Protein AF-A0A7C7IZX0-F1 (afdb_monomer)

Radius of gyration: 12.99 Å; Cα contacts (8 Å, |Δi|>4): 67; chains: 1; bounding box: 29×20×30 Å

Solvent-accessible surface area (backbone atoms only — not comparable to full-atom values): 4080 Å² total; per-residue (Å²): 115,71,64,66,53,50,52,47,75,48,39,66,63,37,50,76,72,72,47,85,66,71,48,75,42,63,50,51,64,70,56,48,53,50,50,35,61,79,67,71,42,85,63,52,75,47,58,35,69,80,45,58,62,37,50,76,70,58,57,64,45,97,79,78,45,135

Mean predicted aligned error: 5.07 Å

Secondary structure (DSSP, 8-state):
-HHHHHHHHHHHHHHHTTPPPEEEESS-HHHHHHHHHHTT--SEEEE-TT-HHHHHTT---SS---

Structure (mmCIF, N/CA/C/O backbone):
data_AF-A0A7C7IZX0-F1
#
_entry.id   AF-A0A7C7IZX0-F1
#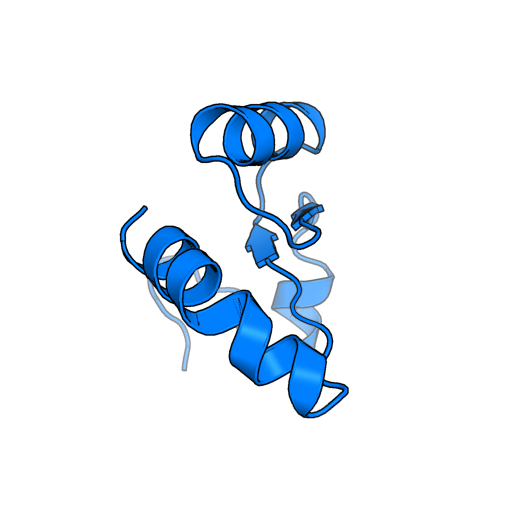
loop_
_atom_site.group_PDB
_atom_site.id
_atom_site.type_symbol
_atom_site.label_atom_id
_atom_site.label_alt_id
_atom_site.label_comp_id
_atom_site.label_asym_id
_atom_site.label_entity_id
_atom_site.label_seq_id
_atom_site.pdbx_PDB_ins_code
_atom_site.Cartn_x
_atom_site.Cartn_y
_atom_site.Cartn_z
_atom_site.occupancy
_atom_site.B_iso_or_equiv
_atom_site.auth_seq_id
_atom_site.auth_comp_id
_atom_site.auth_asym_id
_atom_site.auth_atom_id
_atom_site.pdbx_PDB_model_num
ATOM 1 N N . MET A 1 1 ? 3.107 9.333 -0.935 1.00 61.59 1 MET A N 1
ATOM 2 C CA . MET A 1 1 ? 2.931 9.214 0.537 1.00 61.59 1 MET A CA 1
ATOM 3 C C . MET A 1 1 ? 1.584 9.727 1.039 1.00 61.59 1 MET A C 1
ATOM 5 O O . MET A 1 1 ? 1.026 9.090 1.920 1.00 61.59 1 MET A O 1
ATOM 9 N N . LYS A 1 2 ? 1.057 10.851 0.520 1.00 76.06 2 LYS A N 1
ATOM 10 C CA . LYS A 1 2 ? -0.198 11.452 1.014 1.00 76.06 2 LYS A CA 1
ATOM 11 C C . LYS A 1 2 ? -1.412 10.516 0.899 1.00 76.06 2 LYS A C 1
ATOM 13 O O . LYS A 1 2 ? -2.177 10.415 1.848 1.00 76.06 2 LYS A O 1
ATOM 18 N N . GLU A 1 3 ? -1.535 9.783 -0.204 1.00 81.25 3 GLU A N 1
ATOM 19 C CA . GLU A 1 3 ? -2.691 8.909 -0.471 1.00 81.25 3 GLU A CA 1
ATOM 20 C C . GLU A 1 3 ? -2.784 7.741 0.519 1.00 81.25 3 GLU A C 1
ATOM 22 O O . GLU A 1 3 ? -3.807 7.575 1.174 1.00 81.25 3 GLU A O 1
ATOM 27 N N . ALA A 1 4 ? -1.701 6.977 0.710 1.00 81.94 4 ALA A N 1
ATOM 28 C CA . ALA A 1 4 ? -1.692 5.837 1.632 1.00 81.94 4 ALA A CA 1
ATOM 29 C C . ALA A 1 4 ? -1.969 6.250 3.092 1.00 81.94 4 ALA A C 1
ATOM 31 O O . ALA A 1 4 ? -2.662 5.536 3.816 1.00 81.94 4 ALA A O 1
ATOM 32 N N . CYS A 1 5 ? -1.477 7.420 3.515 1.00 84.56 5 CYS A N 1
ATOM 33 C CA . CYS A 1 5 ? -1.804 7.989 4.823 1.00 84.56 5 CYS A CA 1
ATOM 34 C C . CYS A 1 5 ? -3.272 8.438 4.916 1.00 84.56 5 CYS A C 1
ATOM 36 O O . CYS A 1 5 ? -3.876 8.293 5.974 1.00 84.56 5 CYS A O 1
ATOM 38 N N . GLY A 1 6 ? -3.856 8.942 3.825 1.00 89.69 6 GLY A N 1
ATOM 39 C CA . GLY A 1 6 ? -5.285 9.251 3.746 1.00 89.69 6 GLY A CA 1
ATOM 40 C C . GLY A 1 6 ? -6.144 8.006 3.966 1.00 89.69 6 GLY A C 1
ATOM 41 O O . GLY A 1 6 ? -6.960 7.988 4.883 1.00 89.69 6 GLY A O 1
ATOM 42 N N . PHE A 1 7 ? -5.870 6.932 3.217 1.00 88.88 7 PHE A N 1
ATOM 43 C CA . PHE A 1 7 ? -6.542 5.639 3.399 1.00 88.88 7 PHE A CA 1
ATOM 44 C C . PHE A 1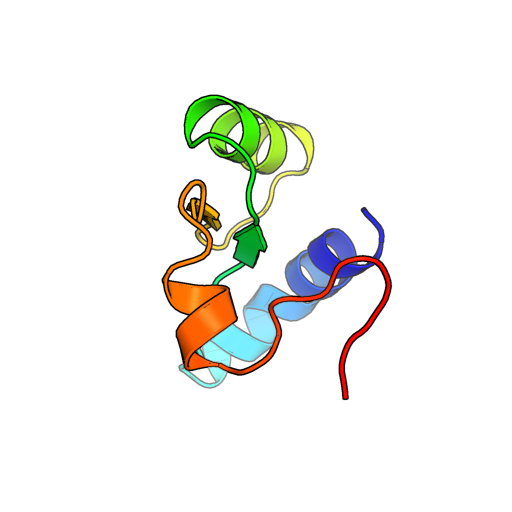 7 ? -6.338 5.057 4.797 1.00 88.88 7 PHE A C 1
ATOM 46 O O . PHE A 1 7 ? -7.248 4.444 5.339 1.00 88.88 7 PHE A O 1
ATOM 53 N N . ARG A 1 8 ? -5.161 5.244 5.408 1.00 89.88 8 ARG A N 1
ATOM 54 C CA . ARG A 1 8 ? -4.915 4.819 6.794 1.00 89.88 8 ARG A CA 1
ATOM 55 C C . ARG A 1 8 ? -5.878 5.507 7.758 1.00 89.88 8 ARG A C 1
ATOM 57 O O . ARG A 1 8 ? -6.421 4.846 8.633 1.00 89.88 8 ARG A O 1
ATOM 64 N N . ASN A 1 9 ? -6.072 6.814 7.605 1.00 91.00 9 ASN A N 1
ATOM 65 C CA . ASN A 1 9 ? -6.902 7.593 8.518 1.00 91.00 9 ASN A CA 1
ATOM 66 C C . ASN A 1 9 ? -8.393 7.231 8.398 1.00 91.00 9 ASN A C 1
ATOM 68 O 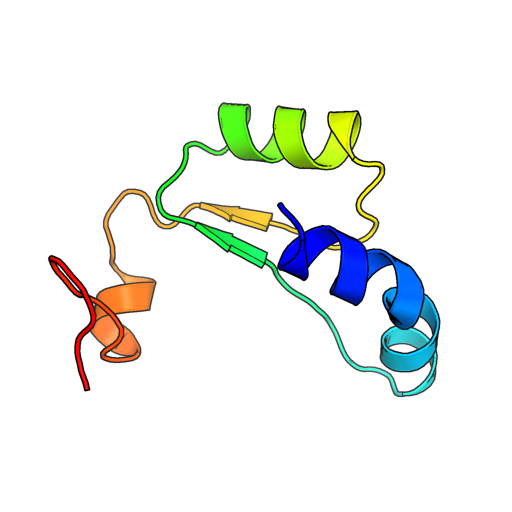O . ASN A 1 9 ? -9.108 7.301 9.390 1.00 91.00 9 ASN A O 1
ATOM 72 N N . THR A 1 10 ? -8.854 6.818 7.213 1.00 93.25 10 THR A N 1
ATOM 73 C CA . THR A 1 10 ? -10.242 6.385 6.969 1.00 93.25 10 THR A CA 1
ATOM 74 C C . THR A 1 10 ? -10.435 4.867 7.005 1.00 93.25 10 THR A C 1
ATOM 76 O O . THR A 1 10 ? -11.553 4.391 6.826 1.00 93.25 10 THR A O 1
ATOM 79 N N . TYR A 1 11 ? -9.375 4.093 7.268 1.00 92.38 11 TYR A N 1
ATOM 80 C CA . TYR A 1 11 ? -9.381 2.628 7.185 1.00 92.38 11 TYR A CA 1
ATOM 81 C C . TYR A 1 11 ? -10.492 1.977 8.011 1.00 92.38 11 TYR A C 1
ATOM 83 O O . TYR A 1 11 ? -11.161 1.065 7.536 1.00 92.38 11 TYR A O 1
ATOM 91 N N . PHE A 1 12 ? -10.717 2.479 9.223 1.00 92.62 12 PHE A N 1
ATOM 92 C CA . PHE A 1 12 ? -11.730 1.943 10.127 1.00 92.62 12 PHE A CA 1
ATOM 93 C C . PHE A 1 12 ? -13.155 2.055 9.564 1.00 92.62 12 PHE A C 1
ATOM 95 O O . PHE A 1 12 ? -13.982 1.175 9.786 1.00 92.62 12 PHE A O 1
ATOM 102 N N . GLU A 1 13 ? -13.446 3.099 8.786 1.00 95.00 13 GLU A N 1
ATOM 103 C CA . GLU A 1 13 ? -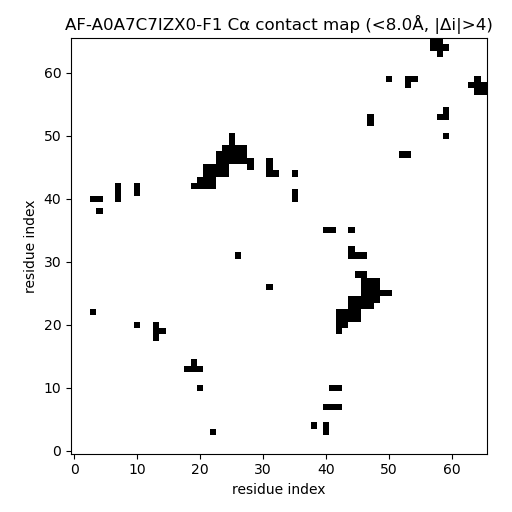14.758 3.251 8.152 1.00 95.00 13 GLU A CA 1
ATOM 104 C C . GLU A 1 13 ? -14.945 2.264 6.994 1.00 95.00 13 GLU A C 1
ATOM 106 O O . GLU A 1 13 ? -16.036 1.725 6.822 1.00 95.00 13 GLU A O 1
ATOM 111 N N . PHE A 1 14 ? -13.877 1.951 6.251 1.00 94.06 14 PHE A N 1
ATOM 112 C CA . PHE A 1 14 ? -13.915 0.868 5.265 1.00 94.06 14 PHE A CA 1
ATOM 113 C C . PHE A 1 14 ? -14.141 -0.487 5.940 1.00 94.06 14 PHE A C 1
ATOM 115 O O . PHE A 1 14 ? -14.994 -1.257 5.504 1.00 94.06 14 PHE A O 1
ATOM 122 N N . GLU A 1 15 ? -13.444 -0.749 7.046 1.00 93.25 15 GLU A N 1
ATOM 123 C CA . GLU A 1 15 ? -13.572 -1.998 7.798 1.00 93.25 15 GLU A CA 1
ATOM 124 C C . GLU A 1 15 ? -14.993 -2.202 8.346 1.00 93.25 15 GLU A C 1
ATOM 126 O O . GLU A 1 15 ? -15.566 -3.277 8.171 1.00 93.25 15 GLU A O 1
ATOM 131 N N . LYS A 1 16 ? -15.617 -1.157 8.909 1.00 95.81 16 LYS A N 1
ATOM 132 C CA . LYS A 1 16 ? -17.025 -1.192 9.352 1.00 95.81 16 LYS A CA 1
ATOM 133 C C . LYS A 1 16 ? -18.009 -1.550 8.243 1.00 95.81 16 LYS A C 1
ATOM 135 O O . LYS A 1 16 ? -19.040 -2.155 8.514 1.00 95.81 16 LYS A O 1
ATOM 140 N N . GLN A 1 17 ? -17.711 -1.150 7.011 1.00 96.44 17 GLN A N 1
ATOM 141 C CA . GLN A 1 17 ? -18.541 -1.441 5.842 1.00 96.44 17 GLN A CA 1
ATOM 142 C C . GLN A 1 17 ? -18.209 -2.802 5.208 1.00 96.44 17 GLN A C 1
ATOM 144 O O . GLN A 1 17 ? -18.762 -3.141 4.164 1.00 96.44 17 GLN A O 1
ATOM 149 N N . GLY A 1 18 ? -17.305 -3.587 5.808 1.00 95.19 18 GLY A N 1
ATOM 150 C CA . GLY A 1 18 ? -16.851 -4.864 5.257 1.00 95.19 18 GLY A CA 1
ATOM 151 C C . GLY A 1 18 ? -15.962 -4.716 4.018 1.00 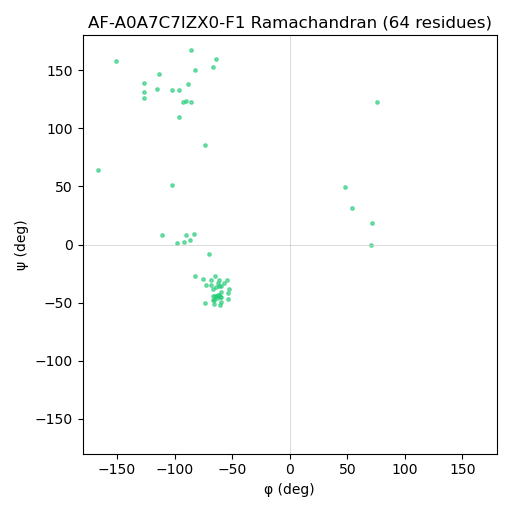95.19 18 GLY A C 1
ATOM 152 O O . GLY A 1 18 ? -15.801 -5.670 3.258 1.00 95.19 18 GLY A O 1
ATOM 153 N N . ILE A 1 19 ? -15.389 -3.530 3.790 1.00 95.69 19 ILE A N 1
ATOM 154 C CA . ILE A 1 19 ? -14.546 -3.229 2.632 1.00 95.69 19 ILE A CA 1
ATOM 155 C C . ILE A 1 19 ? -13.088 -3.538 2.968 1.00 95.69 19 ILE A C 1
ATOM 157 O O . ILE A 1 19 ? -12.502 -2.976 3.894 1.00 95.69 19 ILE A O 1
ATOM 161 N N . ILE A 1 20 ? -12.470 -4.394 2.156 1.00 93.25 20 ILE A N 1
ATOM 162 C CA . ILE A 1 20 ? -11.057 -4.746 2.292 1.00 93.25 20 ILE A CA 1
ATOM 163 C C . ILE A 1 20 ? -10.216 -3.827 1.407 1.00 93.25 20 ILE A C 1
ATOM 165 O O . ILE A 1 20 ? -10.384 -3.784 0.188 1.00 93.25 20 ILE A O 1
ATOM 169 N N . VAL A 1 21 ? -9.269 -3.119 2.022 1.00 93.06 21 VAL A N 1
ATOM 170 C CA . VAL A 1 21 ? -8.347 -2.218 1.321 1.00 93.06 21 VAL A CA 1
ATOM 171 C C . VAL A 1 21 ? -7.027 -2.932 1.028 1.00 93.06 21 VAL A C 1
ATOM 173 O O . VAL A 1 21 ? -6.424 -3.539 1.915 1.00 93.06 21 VAL A O 1
ATOM 176 N N . PHE A 1 22 ? -6.538 -2.804 -0.207 1.00 93.88 22 PHE A N 1
ATOM 177 C CA . PHE A 1 22 ? -5.200 -3.236 -0.611 1.00 93.88 22 PHE A CA 1
ATOM 178 C C . PHE A 1 22 ? -4.456 -2.087 -1.287 1.00 93.88 22 PHE A C 1
ATOM 180 O O . PHE A 1 22 ? -4.970 -1.460 -2.210 1.00 93.88 22 PHE A O 1
ATOM 187 N N . GLY A 1 23 ? -3.219 -1.836 -0.863 1.00 93.38 23 GLY A N 1
ATOM 188 C CA . GLY A 1 23 ? -2.289 -0.998 -1.618 1.00 93.38 23 GLY A CA 1
ATOM 189 C C . GLY A 1 23 ? -1.511 -1.846 -2.620 1.00 93.38 23 GLY A C 1
ATOM 190 O O . GLY A 1 23 ? -1.052 -2.927 -2.271 1.00 93.38 23 GLY A O 1
ATOM 191 N N . ILE A 1 24 ? -1.305 -1.379 -3.848 1.00 93.88 24 ILE A N 1
ATOM 192 C CA . ILE A 1 24 ? -0.488 -2.084 -4.847 1.00 93.88 24 ILE A CA 1
ATOM 193 C C . ILE A 1 24 ? 0.595 -1.157 -5.400 1.00 93.88 24 ILE A C 1
ATOM 195 O O . ILE A 1 24 ? 0.360 0.029 -5.611 1.00 93.88 24 ILE A O 1
ATOM 199 N N . SER A 1 25 ? 1.806 -1.683 -5.586 1.00 93.12 25 SER A N 1
ATOM 200 C CA . SER A 1 25 ? 2.946 -0.946 -6.150 1.00 93.12 25 SER A CA 1
ATOM 201 C C . SER A 1 25 ? 3.887 -1.900 -6.886 1.00 93.12 25 SER A C 1
ATOM 203 O O . SER A 1 25 ? 3.933 -3.097 -6.598 1.00 93.12 25 SER A O 1
ATOM 205 N N . TYR A 1 26 ? 4.693 -1.363 -7.803 1.00 94.38 26 TYR A N 1
ATOM 206 C CA . TYR A 1 26 ? 5.785 -2.080 -8.469 1.00 94.38 26 TYR A CA 1
ATOM 207 C C . TYR A 1 26 ? 6.974 -2.387 -7.544 1.00 94.38 26 TYR A C 1
ATOM 209 O O . TYR A 1 26 ? 7.892 -3.118 -7.926 1.00 94.38 26 TYR A O 1
ATOM 217 N N . ASP A 1 27 ? 6.973 -1.851 -6.324 1.00 94.38 27 ASP A N 1
ATOM 218 C CA . ASP A 1 27 ? 8.024 -2.066 -5.338 1.00 94.38 27 ASP A CA 1
ATOM 219 C C . ASP A 1 27 ? 8.139 -3.520 -4.874 1.00 94.38 27 ASP A C 1
ATOM 221 O O . ASP A 1 27 ? 7.219 -4.331 -4.965 1.00 94.38 27 ASP A O 1
ATOM 225 N N . SER A 1 28 ? 9.306 -3.860 -4.324 1.00 96.19 28 SER A N 1
ATOM 226 C CA . SER A 1 28 ? 9.547 -5.176 -3.728 1.00 96.19 28 SER A CA 1
ATOM 227 C C . SER A 1 28 ? 8.714 -5.409 -2.471 1.00 96.19 28 SER A C 1
ATOM 229 O O . SER A 1 28 ? 8.465 -4.480 -1.706 1.00 96.19 28 SER A O 1
ATOM 231 N N . GLN A 1 29 ? 8.407 -6.672 -2.166 1.00 95.88 29 GLN A N 1
ATOM 232 C CA . GLN A 1 29 ? 7.789 -7.040 -0.888 1.00 95.88 29 GLN A CA 1
ATOM 233 C C . GLN A 1 29 ? 8.577 -6.505 0.321 1.00 95.88 29 GLN A C 1
ATOM 235 O O . GLN A 1 29 ? 7.982 -6.056 1.294 1.00 95.88 29 GLN A O 1
ATOM 240 N N . LYS A 1 30 ? 9.918 -6.507 0.266 1.00 96.50 30 LYS A N 1
ATOM 241 C CA . LYS A 1 30 ? 10.772 -5.974 1.342 1.00 96.50 30 LYS A CA 1
ATOM 242 C C . LYS A 1 30 ? 10.579 -4.465 1.517 1.00 96.50 30 LYS A C 1
ATOM 244 O O . LYS A 1 30 ? 10.464 -3.993 2.644 1.00 96.50 30 LYS A O 1
ATOM 249 N N . THR A 1 31 ? 10.530 -3.725 0.412 1.00 96.19 31 THR A N 1
ATOM 250 C CA . THR A 1 31 ? 10.285 -2.276 0.397 1.00 96.19 31 THR A CA 1
ATOM 251 C C . THR A 1 31 ? 8.898 -1.965 0.951 1.00 96.19 31 THR A C 1
ATOM 253 O O . THR A 1 31 ? 8.772 -1.126 1.836 1.00 96.19 31 THR A O 1
ATOM 256 N N . LEU A 1 32 ? 7.875 -2.703 0.511 1.00 95.88 32 LEU A N 1
ATOM 257 C CA . LEU A 1 32 ? 6.492 -2.517 0.951 1.00 95.88 32 LEU A CA 1
ATOM 258 C C . LEU A 1 32 ? 6.283 -2.875 2.425 1.00 95.88 32 LEU A C 1
ATOM 260 O O . LEU A 1 32 ? 5.590 -2.149 3.131 1.00 95.88 32 LEU A O 1
ATOM 264 N N . LYS A 1 33 ? 6.937 -3.930 2.929 1.00 95.31 33 LYS A N 1
ATOM 265 C CA . LYS A 1 33 ? 6.933 -4.263 4.365 1.00 95.31 33 LYS A CA 1
ATOM 266 C C . LYS A 1 33 ? 7.523 -3.132 5.207 1.00 95.31 33 LYS A C 1
ATOM 268 O O . LYS A 1 33 ? 6.922 -2.745 6.205 1.00 95.31 33 LYS A O 1
ATOM 273 N N . LYS A 1 34 ? 8.663 -2.569 4.785 1.00 96.00 34 LYS A N 1
ATOM 274 C CA . LYS A 1 34 ? 9.267 -1.404 5.452 1.00 96.00 34 LYS A CA 1
ATOM 275 C C . LYS A 1 34 ? 8.356 -0.181 5.390 1.00 96.00 34 LYS A C 1
ATOM 277 O O . LYS A 1 34 ? 8.181 0.490 6.395 1.00 96.00 34 LYS A O 1
ATOM 282 N N . PHE A 1 35 ? 7.749 0.087 4.237 1.00 94.06 35 PHE A N 1
ATOM 283 C CA . PHE A 1 35 ? 6.812 1.195 4.071 1.00 94.06 35 PHE A CA 1
ATOM 284 C C . PHE A 1 35 ? 5.604 1.064 5.008 1.00 94.06 35 PHE A C 1
ATOM 286 O O . PHE A 1 35 ? 5.309 1.987 5.761 1.00 94.06 35 PHE A O 1
ATOM 293 N N . LYS A 1 36 ? 4.958 -0.109 5.034 1.00 93.88 36 LYS A N 1
ATOM 294 C CA . LYS A 1 36 ? 3.841 -0.396 5.942 1.00 93.88 36 LYS A CA 1
ATOM 295 C C . LYS A 1 36 ? 4.214 -0.124 7.402 1.00 93.88 36 LYS A C 1
ATOM 297 O O . LYS A 1 36 ? 3.445 0.533 8.100 1.00 93.88 36 LYS A O 1
ATOM 302 N N . ALA A 1 37 ? 5.384 -0.600 7.834 1.00 94.25 37 ALA A N 1
ATOM 303 C CA . ALA A 1 37 ? 5.878 -0.407 9.194 1.00 94.25 37 ALA A CA 1
ATOM 304 C C . ALA A 1 37 ? 6.179 1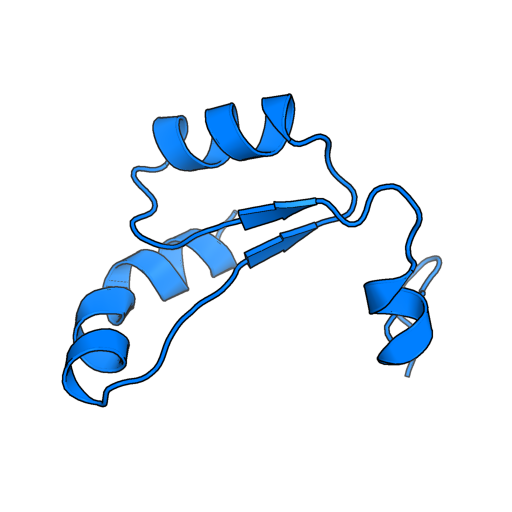.069 9.500 1.00 94.25 37 ALA A C 1
ATOM 306 O O . ALA A 1 37 ? 5.707 1.588 10.500 1.00 94.25 37 ALA A O 1
ATOM 307 N N . ASN A 1 38 ? 6.892 1.769 8.615 1.00 94.50 38 ASN A N 1
ATOM 308 C CA . ASN A 1 38 ? 7.307 3.157 8.842 1.00 94.50 38 ASN A CA 1
ATOM 309 C C . ASN A 1 38 ? 6.130 4.141 8.927 1.00 94.50 38 ASN A C 1
ATOM 311 O O . ASN A 1 38 ? 6.256 5.191 9.550 1.00 94.50 38 ASN A O 1
ATOM 315 N N . TYR A 1 39 ? 5.003 3.825 8.285 1.00 91.75 39 TYR A N 1
ATOM 316 C CA . TYR A 1 39 ? 3.823 4.695 8.239 1.00 91.75 39 TYR A CA 1
ATOM 317 C C . TYR A 1 39 ? 2.629 4.153 9.039 1.00 91.75 39 TYR A C 1
ATOM 319 O O . TYR A 1 39 ? 1.542 4.732 8.966 1.00 91.75 39 TYR A O 1
ATOM 327 N N . ASN A 1 40 ? 2.812 3.079 9.817 1.00 93.12 40 ASN A N 1
ATOM 328 C CA . ASN A 1 40 ? 1.766 2.415 10.606 1.00 93.12 40 ASN A CA 1
ATOM 329 C C . ASN A 1 40 ? 0.488 2.146 9.794 1.00 93.12 40 ASN A C 1
ATOM 331 O O . ASN A 1 40 ? -0.615 2.513 10.195 1.00 93.12 40 ASN A O 1
ATOM 335 N N . ILE A 1 41 ? 0.638 1.562 8.606 1.00 94.00 41 ILE A N 1
ATOM 336 C CA . ILE A 1 41 ? -0.492 1.343 7.700 1.00 94.00 41 ILE A CA 1
ATOM 337 C C . ILE A 1 41 ? -1.190 0.016 8.051 1.00 94.00 41 ILE A C 1
ATOM 339 O O . ILE A 1 41 ? -0.539 -1.031 8.020 1.00 94.00 41 ILE A O 1
ATOM 343 N N . PRO A 1 42 ? -2.500 0.011 8.358 1.00 93.25 42 PRO A N 1
ATOM 344 C CA . PRO A 1 42 ? -3.193 -1.183 8.842 1.00 93.25 42 PRO A CA 1
ATOM 345 C C . PRO A 1 42 ? -3.461 -2.204 7.728 1.00 93.25 42 PRO A C 1
ATOM 347 O O . PRO A 1 42 ? -3.399 -3.407 7.968 1.00 93.25 42 PRO A O 1
ATOM 350 N N . PHE A 1 43 ? -3.630 -1.761 6.482 1.00 93.00 43 PHE A N 1
ATOM 351 C CA . PHE A 1 43 ? -3.981 -2.624 5.353 1.00 93.00 43 PHE A CA 1
ATOM 352 C C . PHE A 1 43 ? -2.785 -3.295 4.658 1.00 93.00 43 PHE A C 1
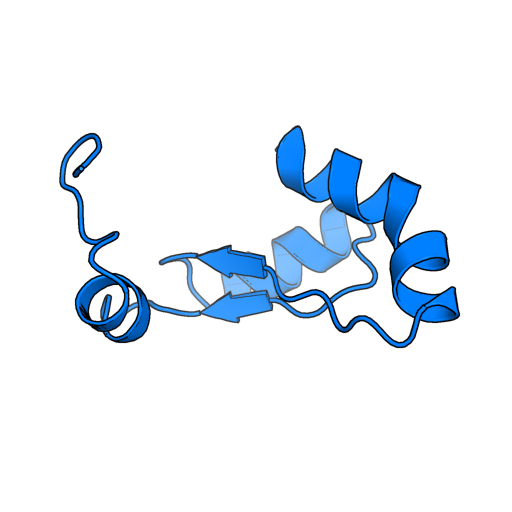ATOM 354 O O . PHE A 1 43 ? -1.615 -2.987 4.916 1.00 93.00 43 PHE A O 1
ATOM 361 N N . LEU A 1 44 ? -3.075 -4.284 3.811 1.00 93.62 44 LEU A N 1
ATOM 362 C CA . LEU A 1 44 ? -2.080 -5.098 3.112 1.00 93.62 44 LEU A CA 1
ATOM 363 C C . LEU A 1 44 ? -1.544 -4.403 1.855 1.00 93.62 44 LEU A C 1
ATOM 365 O O . LEU A 1 44 ? -2.251 -3.644 1.195 1.00 93.62 44 LEU A O 1
ATOM 369 N N . PHE A 1 45 ? -0.289 -4.707 1.516 1.00 95.25 45 PHE A N 1
ATOM 370 C CA . PHE A 1 45 ? 0.348 -4.252 0.283 1.00 95.25 45 PHE A CA 1
ATOM 371 C C . PHE A 1 45 ? 0.686 -5.423 -0.639 1.00 95.25 45 PHE A C 1
ATOM 373 O O . PHE A 1 45 ? 1.281 -6.412 -0.207 1.00 95.25 45 PHE A O 1
ATOM 380 N N . LEU A 1 46 ? 0.359 -5.270 -1.918 1.00 95.19 46 LEU A N 1
ATOM 381 C CA . LEU A 1 46 ? 0.651 -6.195 -3.002 1.00 95.19 46 LEU A CA 1
ATOM 382 C C . LEU A 1 46 ? 1.834 -5.677 -3.827 1.00 95.19 46 LEU A C 1
ATOM 384 O O . LEU A 1 46 ? 1.900 -4.505 -4.199 1.00 95.19 46 LEU A O 1
ATOM 388 N N . SER A 1 47 ? 2.780 -6.571 -4.107 1.00 96.38 47 SER A N 1
ATOM 389 C CA . SER A 1 47 ? 3.958 -6.285 -4.929 1.00 96.38 47 SER A CA 1
ATOM 390 C C . SER A 1 47 ? 3.698 -6.730 -6.365 1.00 96.38 47 SER A C 1
ATOM 392 O O . SER A 1 47 ? 3.684 -7.926 -6.644 1.00 96.38 47 SER A O 1
ATOM 394 N N . ASP A 1 48 ? 3.546 -5.780 -7.283 1.00 95.19 48 ASP A N 1
ATOM 395 C CA . ASP A 1 48 ? 3.374 -6.031 -8.716 1.00 95.19 48 ASP A CA 1
ATOM 396 C C . ASP A 1 48 ? 4.673 -5.780 -9.495 1.00 95.19 48 ASP A C 1
ATOM 398 O O . ASP A 1 48 ? 4.723 -5.060 -10.490 1.00 95.19 48 ASP A O 1
ATOM 402 N N . ARG A 1 49 ? 5.783 -6.378 -9.043 1.00 94.19 49 ARG A N 1
ATOM 403 C CA . ARG A 1 49 ? 7.111 -6.181 -9.662 1.00 94.19 49 ARG A CA 1
ATOM 404 C C . ARG A 1 49 ? 7.159 -6.483 -11.158 1.00 94.19 49 ARG A C 1
ATOM 406 O O . ARG A 1 49 ? 7.966 -5.904 -11.878 1.00 94.19 49 ARG A O 1
ATOM 413 N N . LYS A 1 50 ? 6.324 -7.417 -11.615 1.00 92.75 50 LYS A N 1
ATOM 414 C CA . LYS A 1 50 ? 6.241 -7.833 -13.021 1.00 92.75 50 LYS A CA 1
ATOM 415 C C . LYS A 1 50 ? 5.197 -7.038 -13.818 1.00 92.75 50 LYS A C 1
ATOM 417 O O . LYS A 1 50 ? 5.034 -7.307 -15.005 1.00 92.75 50 LYS A O 1
ATOM 422 N N . LYS A 1 51 ? 4.525 -6.059 -13.198 1.00 91.94 51 LYS A N 1
ATOM 423 C CA . LYS A 1 51 ? 3.465 -5.236 -13.804 1.00 91.94 51 LYS A CA 1
ATOM 424 C C . LYS A 1 51 ? 2.335 -6.081 -14.407 1.00 91.94 51 LYS A C 1
ATOM 426 O O . LYS A 1 51 ? 1.782 -5.719 -15.445 1.00 91.94 51 LYS A O 1
ATOM 431 N N . VAL A 1 52 ? 2.062 -7.250 -13.821 1.00 94.06 52 VAL A N 1
ATOM 432 C CA . VAL A 1 52 ? 1.062 -8.206 -14.316 1.00 94.06 52 VAL A CA 1
ATOM 433 C C . VAL A 1 52 ? -0.324 -7.660 -14.027 1.00 94.06 52 VAL A C 1
ATOM 435 O O . VAL A 1 52 ? -1.130 -7.545 -14.948 1.00 94.06 52 VAL A O 1
ATOM 438 N N . VAL A 1 53 ? -0.564 -7.254 -12.778 1.00 92.56 53 VAL A N 1
ATOM 439 C CA . VAL A 1 53 ? -1.856 -6.709 -12.352 1.00 92.56 53 VAL A CA 1
ATOM 440 C C . VAL A 1 53 ? -2.095 -5.372 -13.042 1.00 92.56 53 VAL A C 1
ATOM 442 O O . VAL A 1 53 ? -3.122 -5.190 -13.686 1.00 92.56 53 VAL A O 1
ATOM 445 N N . SER A 1 54 ? -1.117 -4.465 -13.044 1.00 91.38 54 SER A N 1
ATOM 446 C CA . SER A 1 54 ? -1.277 -3.182 -13.736 1.00 91.38 54 SER A CA 1
ATOM 447 C C . SER A 1 54 ? -1.501 -3.323 -15.241 1.00 91.38 54 SER A C 1
ATOM 449 O O . SER A 1 54 ? -2.214 -2.514 -15.827 1.00 91.38 54 SER A O 1
ATOM 451 N N . LYS A 1 55 ? -0.952 -4.359 -15.894 1.00 90.81 55 LYS A N 1
ATOM 452 C CA . LYS A 1 55 ? -1.283 -4.653 -17.298 1.00 90.81 55 LYS A CA 1
ATOM 453 C C . LYS A 1 55 ? -2.739 -5.094 -17.451 1.00 90.81 55 LYS A C 1
ATOM 455 O O . LYS A 1 55 ? -3.396 -4.642 -18.380 1.00 90.81 55 LYS A O 1
ATOM 460 N N . GLN A 1 56 ? -3.223 -5.971 -16.574 1.00 93.06 56 GLN A N 1
ATOM 461 C CA . GLN A 1 56 ? -4.598 -6.481 -16.624 1.00 93.06 56 GLN A CA 1
ATOM 462 C C . GLN A 1 56 ? -5.637 -5.380 -16.397 1.00 93.06 56 GLN A C 1
ATOM 464 O O . GLN A 1 56 ? -6.668 -5.378 -17.056 1.00 93.06 56 GLN A O 1
ATOM 469 N N . TYR A 1 57 ? -5.336 -4.422 -15.522 1.00 90.00 57 TYR A N 1
ATOM 470 C CA . TYR A 1 57 ? -6.220 -3.298 -15.207 1.00 90.00 57 TYR A CA 1
ATOM 471 C C . TYR A 1 57 ? -6.005 -2.070 -16.109 1.00 90.00 57 TYR A C 1
ATOM 473 O O . TYR A 1 57 ? -6.542 -1.008 -15.822 1.00 90.00 57 TYR A O 1
ATOM 481 N N . GLY A 1 58 ? -5.193 -2.170 -17.168 1.00 87.69 58 GLY A N 1
ATOM 482 C CA . GLY A 1 58 ? -4.941 -1.057 -18.094 1.00 87.69 58 GLY A CA 1
ATOM 483 C C . GLY A 1 58 ? -4.098 0.096 -17.525 1.00 87.69 58 GLY A C 1
ATOM 484 O O . GLY A 1 58 ? -3.743 1.008 -18.258 1.00 87.69 58 GLY A O 1
ATOM 485 N N . THR A 1 59 ? -3.672 0.031 -16.261 1.00 84.25 59 THR A N 1
ATOM 486 C CA . THR A 1 59 ? -2.912 1.089 -15.564 1.00 84.25 59 THR A CA 1
ATOM 487 C C . THR A 1 59 ? -1.402 1.053 -15.836 1.00 84.25 59 THR A C 1
ATOM 489 O O . THR A 1 59 ? -0.606 1.749 -15.196 1.00 84.25 59 THR A O 1
ATOM 492 N N . LYS A 1 60 ? -0.957 0.225 -16.788 1.00 76.25 60 LYS A N 1
ATOM 493 C CA . LYS A 1 60 ? 0.455 0.074 -17.158 1.00 76.25 60 LYS A CA 1
ATOM 494 C C . LYS A 1 60 ? 0.937 1.289 -17.956 1.00 76.25 60 LYS A C 1
ATOM 496 O O . LYS A 1 60 ? 0.950 1.265 -19.182 1.00 76.25 60 LYS A O 1
ATOM 501 N N . GLY A 1 61 ? 1.372 2.338 -17.260 1.00 64.75 61 GLY A N 1
ATOM 502 C CA . GLY A 1 61 ? 1.815 3.587 -17.893 1.00 64.75 61 GLY A CA 1
ATOM 503 C C . GLY A 1 61 ? 3.284 3.871 -17.718 1.00 64.75 61 GLY A C 1
ATOM 504 O O . GLY A 1 61 ? 3.862 3.546 -16.682 1.00 64.75 61 GLY A O 1
ATOM 505 N N . PHE A 1 62 ? 3.876 4.503 -18.731 1.00 59.56 62 PHE A N 1
ATOM 506 C CA . PHE A 1 62 ? 5.214 5.081 -18.632 1.00 59.56 62 PHE A CA 1
ATOM 507 C C . PHE A 1 62 ? 5.179 6.469 -17.970 1.00 59.56 62 PHE A C 1
ATOM 509 O O . PHE A 1 62 ? 6.140 6.842 -17.308 1.00 59.56 62 PHE A O 1
ATOM 516 N N . LEU A 1 63 ? 4.059 7.196 -18.078 1.00 59.97 63 LEU A N 1
ATOM 517 C CA . LEU A 1 63 ? 3.856 8.498 -17.442 1.00 59.97 63 LEU A CA 1
ATOM 518 C C . LEU A 1 63 ? 2.360 8.892 -17.481 1.00 59.97 63 LEU A C 1
ATOM 520 O O . LEU A 1 63 ? 2.018 9.854 -18.140 1.00 59.97 63 LEU A O 1
ATOM 524 N N . PHE A 1 64 ? 1.476 8.142 -16.811 1.00 60.72 64 PHE A N 1
ATOM 525 C CA . PHE A 1 64 ? 0.000 8.147 -16.986 1.00 60.72 64 PHE A CA 1
ATOM 526 C C . PHE A 1 64 ? -0.475 7.419 -18.262 1.00 60.72 64 PHE A C 1
ATOM 528 O O . PHE A 1 64 ? -0.073 7.785 -19.364 1.00 60.72 64 PHE A O 1
ATOM 535 N N . PRO A 1 65 ? -1.337 6.393 -18.150 1.00 37.19 65 PRO A N 1
ATOM 536 C CA . PRO A 1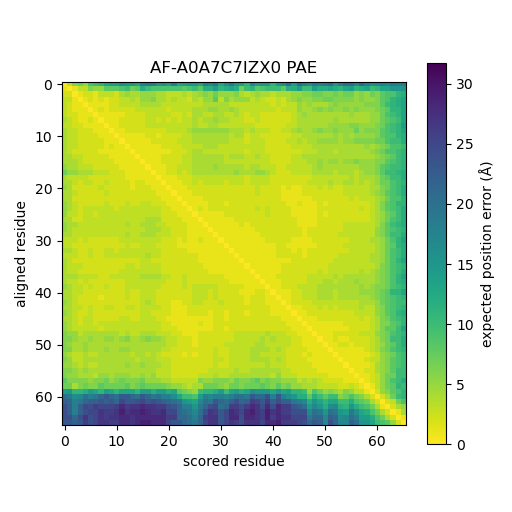 65 ? -2.136 5.934 -19.278 1.00 37.19 65 PRO A CA 1
ATOM 537 C C . PRO A 1 65 ? -3.627 5.906 -18.904 1.00 37.19 65 PRO A C 1
ATOM 539 O O . PRO A 1 65 ? -4.011 5.270 -17.926 1.00 37.19 65 PRO A O 1
ATOM 542 N N . SER A 1 66 ? -4.410 6.593 -19.733 1.00 49.44 66 SER A N 1
ATOM 543 C CA . SER A 1 66 ? -5.866 6.472 -19.902 1.00 49.44 66 SER A CA 1
ATOM 544 C C . SER A 1 66 ? -6.728 6.548 -18.641 1.00 49.44 66 SER A C 1
ATOM 546 O O . SER A 1 66 ? -6.907 5.520 -17.955 1.00 49.44 66 SER A O 1
#

Nearest PDB structures (foldseek):
  3hjp-assembly2_D  TM=9.753E-01  e=3.008E-03  Saccharolobus solfataricus
  5enu-assembly2_B  TM=9.879E-01  e=4.890E-03  Burkholderia ambifaria MC40-6
  5iph-assembly1_A  TM=9.905E-01  e=1.484E-02  Xanthomonas campestris pv. campestris str. ATCC 33913
  5io2-assembl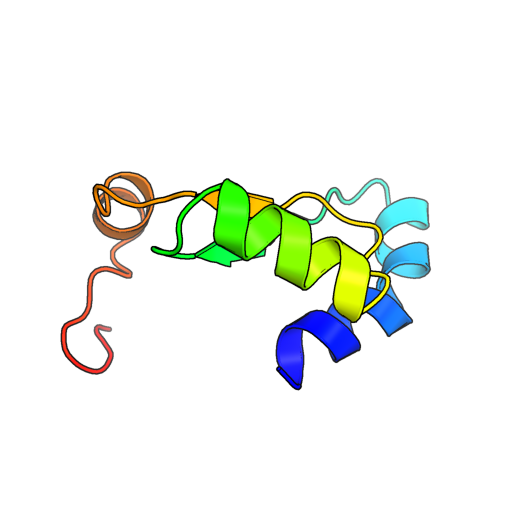y1_A  TM=9.919E-01  e=1.828E-02  Xanthomonas campestris pv. campestris str. ATCC 33913
  3gkm-assembly1_A  TM=9.902E-01  e=2.251E-02  Xanthomonas campestris pv. campestris

Sequence (66 aa):
MKEACGFRNTYFEFEKQGIIVFGISYDSQKTLKKFKANYNIPFLFLSDRKKVVSKQYGTKGFLFPS

pLDDT: mean 88.45, std 12.24, range [37.19, 96.5]

Foldseek 3Di:
DVVQLVCQVCVVVCVVVVHADEAEDLDDPVVVVVVCVVSVRPHYYDHPVVCPVVVVVVNPDPPDDD